Protein AF-A0A0U3SLQ9-F1 (afdb_monomer_lite)

Secondary structure (DSSP, 8-state):
-PPP-----THHHHHHHHTGGGSTT-TTPPPP---TTSS-----EEEE----S-GGGTT-TT-EEEE-

Foldseek 3Di:
DDDDDDDADDVRLQVVLVVLVVDPPSPPPDHDDQDPVNDDDDDFDWDADDDDPDPVCPPRHGPIDTDD

Radius of gyration: 14.24 Å; chains: 1; bounding box: 28×35×29 Å

InterPro domains:
  IPR029062 Class I glutamine amidotransferase-like [G3DSA:3.40.50.880] (3-68)
  IPR029062 Class I glutamine amidotransferase-like [SSF52317] (7-67)

Organism: NCBI:txid1136413

pLDDT: mean 95.02, std 8.57, range [43.31, 98.56]

Sequence (68 aa):
MGAAQELGVFNGCQMMAALSPIIPGAQAWPKFTRNKSEQFEARLSLVEVLDSPSLFFKGMAGSRIPIA

Structure (mmCIF, N/CA/C/O backbone):
data_AF-A0A0U3SLQ9-F1
#
_entry.id   AF-A0A0U3SLQ9-F1
#
loop_
_atom_site.group_PDB
_atom_site.id
_atom_site.type_symbol
_atom_site.label_atom_id
_atom_site.label_alt_id
_atom_site.label_comp_id
_atom_site.label_asym_id
_atom_site.label_entity_id
_atom_site.label_seq_id
_atom_site.pdbx_PDB_ins_code
_atom_site.Cartn_x
_atom_site.Cartn_y
_atom_site.Cartn_z
_atom_site.occupancy
_atom_site.B_iso_or_equiv
_atom_site.auth_seq_id
_atom_site.auth_comp_id
_atom_site.auth_asym_id
_atom_site.auth_atom_id
_atom_site.pdbx_PDB_model_num
ATOM 1 N N . MET A 1 1 ? 18.709 -17.302 -10.463 1.00 43.31 1 MET A N 1
ATOM 2 C CA . MET A 1 1 ? 18.922 -15.853 -10.253 1.00 43.31 1 MET A CA 1
ATOM 3 C C . MET A 1 1 ? 17.739 -15.339 -9.457 1.00 43.31 1 MET A C 1
ATOM 5 O O . MET A 1 1 ? 16.624 -15.464 -9.942 1.00 43.31 1 MET A O 1
ATOM 9 N N . GLY A 1 2 ? 17.946 -14.900 -8.214 1.00 60.44 2 GLY A N 1
ATOM 10 C CA . GLY A 1 2 ? 16.867 -14.314 -7.415 1.00 60.44 2 GLY A CA 1
ATOM 11 C C . GLY A 1 2 ? 16.473 -12.962 -8.003 1.00 60.44 2 GLY A C 1
ATOM 12 O O . GLY A 1 2 ? 17.354 -12.183 -8.357 1.00 60.44 2 GLY A O 1
ATOM 13 N N . ALA A 1 3 ? 15.174 -12.706 -8.152 1.00 72.12 3 ALA A N 1
ATOM 14 C CA . ALA A 1 3 ? 14.695 -11.352 -8.412 1.00 72.12 3 ALA A CA 1
ATOM 15 C C . ALA A 1 3 ? 15.077 -10.461 -7.218 1.00 72.12 3 ALA A C 1
ATOM 17 O O . ALA A 1 3 ? 15.134 -10.957 -6.093 1.00 72.12 3 ALA A O 1
ATOM 18 N N . ALA A 1 4 ? 15.356 -9.180 -7.446 1.00 81.88 4 ALA A N 1
ATOM 19 C CA . ALA A 1 4 ? 15.427 -8.219 -6.352 1.00 81.88 4 ALA A CA 1
ATOM 20 C C . ALA A 1 4 ? 14.007 -7.993 -5.791 1.00 81.88 4 ALA A C 1
ATOM 22 O O . ALA A 1 4 ? 13.024 -8.150 -6.520 1.00 81.88 4 ALA A O 1
ATOM 23 N N . GLN A 1 5 ? 13.896 -7.744 -4.484 1.00 87.88 5 GLN A N 1
ATOM 24 C CA . GLN A 1 5 ? 12.637 -7.382 -3.833 1.00 87.88 5 GLN A CA 1
ATOM 25 C C . GLN A 1 5 ? 12.770 -5.998 -3.207 1.00 87.88 5 GLN A C 1
ATOM 27 O O . GLN A 1 5 ? 13.719 -5.736 -2.468 1.00 87.88 5 GLN A O 1
ATOM 32 N N . GLU A 1 6 ? 11.774 -5.149 -3.429 1.00 93.25 6 GLU A N 1
ATOM 33 C CA . GLU A 1 6 ? 11.727 -3.789 -2.906 1.00 93.25 6 GLU A CA 1
ATOM 34 C C . GLU A 1 6 ? 10.404 -3.525 -2.178 1.00 93.25 6 GLU A C 1
ATOM 36 O O . GLU A 1 6 ? 9.341 -3.997 -2.584 1.00 93.25 6 GLU A O 1
ATOM 41 N N . LEU A 1 7 ? 10.461 -2.725 -1.110 1.00 95.38 7 LEU A N 1
ATOM 42 C CA . LEU A 1 7 ? 9.295 -2.275 -0.354 1.00 95.38 7 LEU A CA 1
ATOM 43 C C . LEU A 1 7 ? 9.375 -0.760 -0.142 1.00 95.38 7 LEU A C 1
ATOM 45 O O . LEU A 1 7 ? 10.313 -0.259 0.474 1.00 95.38 7 LEU A O 1
ATOM 49 N N . GLY A 1 8 ? 8.374 -0.031 -0.634 1.00 96.38 8 GLY A N 1
ATOM 50 C CA . GLY A 1 8 ? 8.223 1.403 -0.394 1.00 96.38 8 GLY A CA 1
ATOM 51 C C . GLY A 1 8 ? 7.152 1.672 0.660 1.00 96.38 8 GLY A C 1
ATOM 52 O O . GLY A 1 8 ? 6.003 1.286 0.471 1.00 96.38 8 GLY A O 1
ATOM 53 N N . VAL A 1 9 ? 7.505 2.375 1.739 1.00 97.44 9 VAL A N 1
ATOM 54 C CA . VAL A 1 9 ? 6.572 2.769 2.811 1.00 97.44 9 VAL A CA 1
ATOM 55 C C . VAL A 1 9 ? 6.503 4.292 2.896 1.00 97.44 9 VAL A C 1
A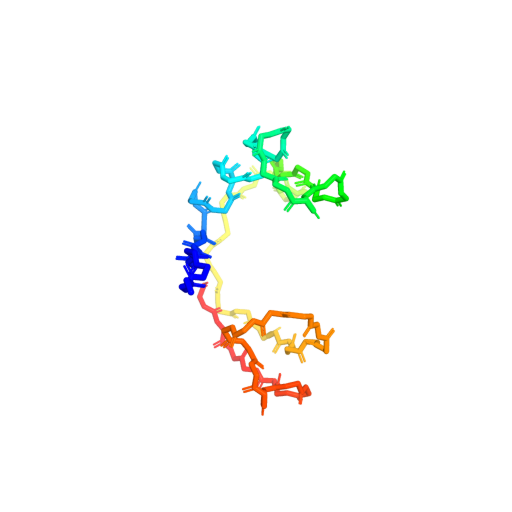TOM 57 O O . VAL A 1 9 ? 7.535 4.962 2.840 1.00 97.44 9 VAL A O 1
ATOM 60 N N . PHE A 1 10 ? 5.292 4.847 3.009 1.00 96.19 10 PHE A N 1
ATOM 61 C CA . PHE A 1 10 ? 5.038 6.291 3.097 1.00 96.19 10 PHE A CA 1
ATOM 62 C C . PHE A 1 10 ? 5.719 7.076 1.953 1.00 96.19 10 PHE A C 1
ATOM 64 O O . PHE A 1 10 ? 5.408 6.836 0.784 1.00 96.19 10 PHE A O 1
ATOM 71 N N . ASN A 1 11 ? 6.686 7.950 2.248 1.00 97.81 11 ASN A N 1
ATOM 72 C CA . ASN A 1 11 ? 7.465 8.680 1.240 1.00 97.81 11 ASN A CA 1
ATOM 73 C C . ASN A 1 11 ? 8.186 7.744 0.254 1.00 97.81 11 ASN A C 1
ATOM 75 O O . ASN A 1 11 ? 8.320 8.072 -0.924 1.00 97.81 11 ASN A O 1
ATOM 79 N N . GLY A 1 12 ? 8.602 6.552 0.696 1.00 97.75 12 GLY A N 1
ATOM 80 C CA . GLY A 1 12 ? 9.179 5.540 -0.189 1.00 97.75 12 GLY A CA 1
ATOM 81 C C . GLY A 1 12 ? 8.170 5.011 -1.212 1.00 97.75 12 GLY A C 1
ATOM 82 O O . GLY A 1 12 ? 8.523 4.806 -2.369 1.00 97.75 12 GLY A O 1
ATOM 83 N N . CYS A 1 13 ? 6.899 4.853 -0.827 1.00 97.56 13 CYS A N 1
ATOM 84 C CA . CYS A 1 13 ? 5.832 4.457 -1.752 1.00 97.56 13 CYS A CA 1
ATOM 85 C C . CYS A 1 13 ? 5.568 5.554 -2.797 1.00 97.56 13 CYS A C 1
ATOM 87 O O . CYS A 1 13 ? 5.454 5.267 -3.987 1.00 97.56 13 CYS A O 1
ATOM 89 N N . GLN A 1 14 ? 5.568 6.822 -2.371 1.00 98.12 14 GLN A N 1
ATOM 90 C CA . GLN A 1 14 ? 5.422 7.976 -3.268 1.00 98.12 14 GLN A CA 1
ATOM 91 C C . GLN A 1 14 ? 6.569 8.060 -4.285 1.00 98.12 14 GLN A C 1
ATOM 93 O O . GLN A 1 14 ? 6.325 8.237 -5.479 1.00 98.12 14 GLN A O 1
ATOM 98 N N . MET A 1 15 ? 7.812 7.887 -3.825 1.00 97.88 15 MET A N 1
ATOM 99 C CA . MET A 1 15 ? 8.995 7.852 -4.686 1.00 97.88 15 MET A CA 1
ATOM 100 C C . MET A 1 15 ? 8.900 6.716 -5.714 1.00 97.88 15 MET A C 1
ATOM 102 O O . MET A 1 15 ? 9.064 6.953 -6.907 1.00 97.88 15 MET A O 1
ATOM 106 N N . MET A 1 16 ? 8.588 5.495 -5.271 1.00 97.31 16 MET A N 1
ATOM 107 C CA . MET A 1 16 ? 8.457 4.333 -6.157 1.00 97.31 16 MET A CA 1
ATOM 108 C C . MET A 1 16 ? 7.339 4.522 -7.193 1.00 97.31 16 MET A C 1
ATOM 110 O O . MET A 1 16 ? 7.535 4.218 -8.366 1.00 97.31 16 MET A O 1
ATOM 114 N N . ALA A 1 17 ? 6.196 5.096 -6.801 1.00 97.19 17 ALA A N 1
ATOM 115 C CA . ALA A 1 17 ? 5.113 5.432 -7.727 1.00 97.19 17 ALA A CA 1
ATOM 116 C C . ALA A 1 17 ? 5.550 6.443 -8.804 1.00 97.19 17 ALA A C 1
ATOM 118 O O . ALA A 1 17 ? 5.186 6.299 -9.974 1.00 97.19 17 ALA A O 1
ATOM 119 N N . ALA A 1 18 ? 6.378 7.430 -8.441 1.00 97.19 18 ALA A N 1
ATOM 120 C CA . ALA A 1 18 ? 6.959 8.379 -9.393 1.00 97.19 18 ALA A CA 1
ATOM 121 C C . ALA A 1 18 ? 7.977 7.723 -10.347 1.00 97.19 18 ALA A C 1
ATOM 123 O O . ALA A 1 18 ? 8.110 8.157 -11.490 1.00 97.19 18 ALA A O 1
ATOM 124 N N . LEU A 1 19 ? 8.648 6.657 -9.900 1.00 96.69 19 LEU A N 1
ATOM 125 C CA . LEU A 1 19 ? 9.575 5.846 -10.695 1.00 96.69 19 LEU A CA 1
ATOM 126 C C . LEU A 1 19 ? 8.886 4.715 -11.483 1.00 96.69 19 LEU A C 1
ATOM 128 O O . LEU A 1 19 ? 9.567 3.978 -12.192 1.00 96.69 19 LEU A O 1
ATOM 13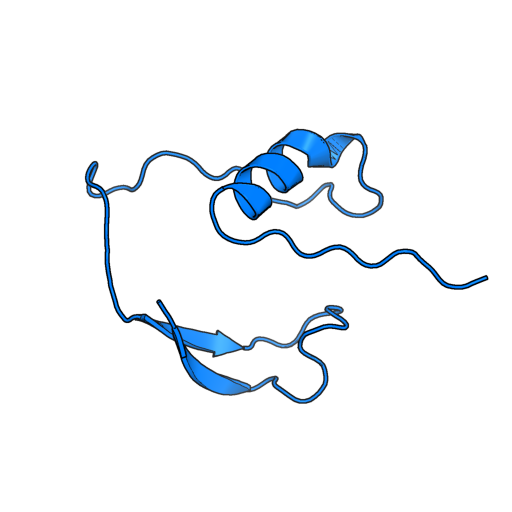2 N N . SER A 1 20 ? 7.554 4.590 -11.439 1.00 96.88 20 SER A N 1
ATOM 133 C CA . SER A 1 20 ? 6.814 3.555 -12.185 1.00 96.88 20 SER A CA 1
ATOM 134 C C . SER A 1 20 ? 7.183 3.411 -13.676 1.00 96.88 20 SER A C 1
ATOM 136 O O . SER A 1 20 ? 7.174 2.272 -14.144 1.00 96.88 20 SER A O 1
ATOM 138 N N . PRO A 1 21 ? 7.596 4.457 -14.435 1.00 97.06 21 PRO A N 1
ATOM 139 C CA . PRO A 1 21 ? 8.010 4.284 -15.832 1.00 97.06 21 PRO A CA 1
ATOM 140 C C . PRO A 1 21 ? 9.240 3.389 -16.038 1.00 97.06 21 PRO A C 1
ATOM 142 O O . PRO A 1 21 ? 9.423 2.867 -17.136 1.00 97.06 21 PRO A O 1
ATOM 145 N N . ILE A 1 22 ? 10.085 3.221 -15.014 1.00 96.06 22 ILE A N 1
ATOM 146 C CA . ILE A 1 22 ? 11.292 2.379 -15.073 1.00 96.06 22 ILE A CA 1
ATOM 147 C C . ILE A 1 22 ? 11.138 1.054 -14.314 1.00 96.06 22 ILE A C 1
ATOM 149 O O . ILE A 1 22 ? 12.049 0.230 -14.345 1.00 96.06 22 ILE A O 1
ATOM 153 N N . ILE A 1 23 ? 10.003 0.834 -13.641 1.00 95.44 23 ILE A N 1
ATOM 154 C CA . ILE A 1 23 ? 9.733 -0.379 -12.863 1.00 95.44 23 ILE A CA 1
ATOM 155 C C . ILE A 1 23 ? 8.879 -1.336 -13.714 1.00 95.44 23 ILE A C 1
ATOM 157 O O . ILE A 1 23 ? 7.742 -1.005 -14.066 1.00 95.44 23 ILE A O 1
ATOM 161 N N . PRO A 1 24 ? 9.375 -2.541 -14.047 1.00 94.19 24 PRO A N 1
ATOM 162 C CA . PRO A 1 24 ? 8.596 -3.522 -14.796 1.00 94.19 24 PRO A CA 1
ATOM 163 C C . PRO A 1 24 ? 7.291 -3.901 -14.078 1.00 94.19 24 PRO A C 1
ATOM 165 O O . PRO A 1 24 ? 7.295 -4.227 -12.896 1.00 94.19 24 PRO A O 1
ATOM 168 N N . GLY A 1 25 ? 6.168 -3.879 -14.801 1.00 94.75 25 GLY A N 1
ATOM 169 C CA . GLY A 1 25 ? 4.845 -4.249 -14.273 1.00 94.75 25 GLY A CA 1
ATOM 170 C C . GLY A 1 25 ? 4.121 -3.155 -13.474 1.00 94.75 25 GLY A C 1
ATOM 171 O O . GLY A 1 25 ? 3.013 -3.391 -12.995 1.00 94.75 25 GLY A O 1
ATOM 172 N N . ALA A 1 26 ? 4.701 -1.958 -13.339 1.00 96.44 26 ALA A N 1
ATOM 173 C CA . ALA A 1 26 ? 4.136 -0.860 -12.550 1.00 96.44 26 ALA A CA 1
ATOM 174 C C . ALA A 1 26 ? 3.223 0.099 -13.345 1.00 96.44 26 ALA A C 1
ATOM 176 O O . ALA A 1 26 ? 2.860 1.159 -12.839 1.00 96.44 26 ALA A O 1
ATOM 177 N N . GLN A 1 27 ? 2.819 -0.236 -14.578 1.00 95.62 27 GLN A N 1
ATOM 178 C CA . GLN A 1 27 ? 2.101 0.695 -15.469 1.00 95.62 27 GLN A CA 1
ATOM 179 C C . GLN A 1 27 ? 0.740 1.150 -14.919 1.00 95.62 27 GLN A C 1
ATOM 181 O O . GLN A 1 27 ? 0.266 2.229 -15.264 1.00 95.62 27 GLN A O 1
ATOM 186 N N . ALA A 1 28 ? 0.112 0.329 -14.074 1.00 96.38 28 ALA A N 1
ATOM 187 C CA . ALA A 1 28 ? -1.178 0.623 -13.456 1.00 96.38 28 ALA A CA 1
ATOM 188 C C . ALA A 1 28 ? -1.062 1.304 -12.079 1.00 96.38 28 ALA A C 1
ATOM 190 O O . ALA A 1 28 ? -2.081 1.531 -11.426 1.00 96.38 28 ALA A O 1
ATOM 191 N N . TRP A 1 29 ? 0.150 1.596 -11.594 1.00 97.44 29 TRP A N 1
ATOM 192 C CA . TRP A 1 29 ? 0.315 2.200 -10.274 1.00 97.44 29 TRP A CA 1
ATOM 193 C C . TRP A 1 29 ? -0.261 3.624 -10.237 1.00 97.44 29 TRP A C 1
ATOM 195 O O . TRP A 1 29 ? -0.007 4.423 -11.143 1.00 97.44 29 TRP A O 1
ATOM 205 N N . PRO A 1 30 ? -1.030 3.974 -9.191 1.00 97.06 30 PRO A N 1
ATOM 206 C CA . PRO A 1 30 ? -1.579 5.312 -9.049 1.00 97.06 30 PRO A CA 1
ATOM 207 C C . PRO A 1 30 ? -0.503 6.310 -8.610 1.00 97.06 30 PRO A C 1
ATOM 209 O O . PRO A 1 30 ? 0.537 5.948 -8.059 1.00 97.06 30 PRO A O 1
ATOM 212 N N . LYS A 1 31 ? -0.795 7.603 -8.782 1.00 95.81 31 LYS A N 1
ATOM 213 C CA . LYS A 1 31 ? -0.030 8.677 -8.139 1.00 95.81 31 LYS A CA 1
ATOM 214 C C . LYS A 1 31 ? -0.634 8.991 -6.776 1.00 95.81 31 LYS A C 1
ATOM 216 O O . LYS A 1 31 ? -1.849 9.113 -6.648 1.00 95.81 31 LYS A O 1
ATOM 221 N N . PHE A 1 32 ? 0.223 9.192 -5.785 1.00 97.25 32 PHE A N 1
ATOM 222 C CA . PHE A 1 32 ? -0.177 9.719 -4.486 1.00 97.25 32 PHE A CA 1
ATOM 223 C C . PHE A 1 32 ? -0.126 11.248 -4.528 1.00 97.25 32 PHE A C 1
ATOM 225 O O . PHE A 1 32 ? 0.898 11.831 -4.881 1.00 97.25 32 PHE A O 1
ATOM 232 N N . THR A 1 33 ? -1.238 11.897 -4.195 1.00 96.62 33 THR A N 1
ATOM 233 C CA . THR A 1 33 ? -1.386 13.360 -4.203 1.00 96.62 33 THR A CA 1
ATOM 234 C C . THR A 1 33 ? -1.875 13.849 -2.844 1.00 96.62 33 THR A C 1
ATOM 236 O O . THR A 1 33 ? -2.021 13.067 -1.907 1.00 96.62 33 THR A O 1
ATOM 239 N N . ARG A 1 34 ? -2.146 15.152 -2.720 1.00 97.75 34 ARG A N 1
ATOM 240 C CA . ARG A 1 34 ? -2.684 15.729 -1.487 1.00 97.75 34 ARG A CA 1
ATOM 241 C C . ARG A 1 34 ? -3.991 15.043 -1.070 1.00 97.75 34 ARG A C 1
ATOM 243 O O . ARG A 1 34 ? -4.851 14.773 -1.909 1.00 97.75 34 ARG A O 1
ATOM 250 N N . ASN A 1 35 ? -4.126 14.794 0.233 1.00 97.75 35 ASN A N 1
ATOM 251 C CA . ASN A 1 35 ? -5.340 14.252 0.838 1.00 97.75 35 ASN A CA 1
ATOM 252 C C . ASN A 1 35 ? -6.535 15.175 0.582 1.00 97.75 35 ASN A C 1
ATOM 254 O O . ASN A 1 35 ? -6.393 16.397 0.606 1.00 97.75 35 ASN A O 1
ATOM 258 N N . LYS A 1 36 ? -7.732 14.595 0.433 1.00 98.25 36 LYS A N 1
ATOM 259 C CA . LYS A 1 36 ? -8.985 15.357 0.270 1.00 98.25 36 LYS A CA 1
ATOM 260 C C . LYS A 1 36 ? -9.303 16.270 1.459 1.00 98.25 36 LYS A C 1
ATOM 262 O O . LYS A 1 36 ? -9.959 17.281 1.276 1.00 98.25 36 LYS A O 1
ATOM 267 N N . SER A 1 37 ? -8.852 15.912 2.661 1.00 98.06 37 SER A N 1
ATOM 268 C CA . SER A 1 37 ? -8.980 16.731 3.874 1.00 98.06 37 SER A CA 1
ATOM 269 C C . SER A 1 37 ? -8.044 17.942 3.894 1.00 98.06 37 SER A C 1
ATOM 271 O O . SER A 1 37 ? -8.151 18.778 4.785 1.00 98.06 37 SER A O 1
ATOM 273 N N . GLU A 1 38 ? -7.100 18.008 2.949 1.00 97.62 38 GLU A N 1
ATOM 274 C CA . GLU A 1 38 ? -6.061 19.031 2.817 1.00 97.62 38 GLU A CA 1
ATOM 275 C C . GLU A 1 38 ? -5.09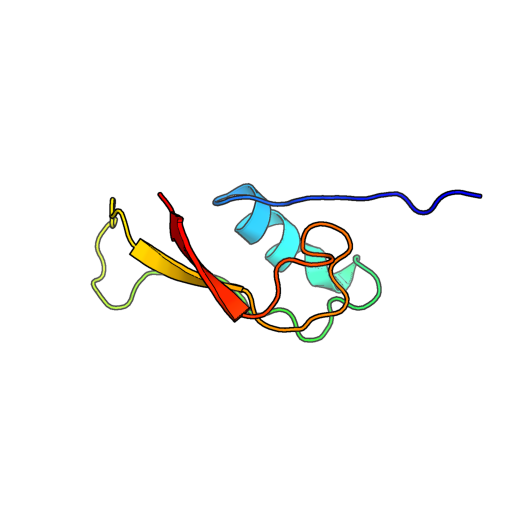6 19.151 4.005 1.00 97.62 38 GLU A C 1
ATOM 277 O O . GLU A 1 38 ? -4.247 20.048 4.016 1.00 97.62 38 GLU A O 1
ATOM 282 N N . GLN A 1 39 ? -5.162 18.210 4.947 1.00 98.00 39 GLN A N 1
ATOM 283 C CA . GLN A 1 39 ? -4.366 18.167 6.168 1.00 98.00 39 GLN A CA 1
ATOM 284 C C . GLN A 1 39 ? -3.484 16.916 6.218 1.00 98.00 39 GLN A C 1
ATOM 286 O O . GLN A 1 39 ? -3.704 15.925 5.513 1.00 98.00 39 GLN A O 1
ATOM 291 N N . PHE A 1 40 ? -2.470 16.974 7.078 1.00 97.56 40 PHE A N 1
ATOM 292 C CA . PHE A 1 40 ? -1.733 15.786 7.485 1.00 97.56 40 PHE A CA 1
ATOM 293 C C . PHE A 1 40 ? -2.613 14.924 8.397 1.00 97.56 40 PHE A C 1
ATOM 295 O O . PHE A 1 40 ? -3.285 15.444 9.286 1.00 97.56 40 PHE A O 1
ATOM 302 N N . GLU A 1 41 ? -2.606 13.609 8.186 1.00 98.06 41 GLU A N 1
ATOM 303 C CA . GLU A 1 41 ? -3.418 12.667 8.955 1.00 98.06 41 GLU A CA 1
ATOM 304 C C . GLU A 1 41 ? -2.510 11.652 9.655 1.00 98.06 41 GLU A C 1
ATOM 306 O O . GLU A 1 41 ? -1.944 10.779 9.007 1.00 98.06 41 GLU A O 1
ATOM 311 N N . ALA A 1 42 ? -2.390 11.760 10.980 1.00 98.06 42 ALA A N 1
ATOM 312 C CA . ALA A 1 42 ? -1.793 10.730 11.830 1.00 98.06 42 ALA A CA 1
ATOM 313 C C . ALA A 1 42 ? -2.923 9.905 12.450 1.00 98.06 42 ALA A C 1
ATOM 315 O O . ALA A 1 42 ? -3.647 10.398 13.319 1.00 98.06 42 ALA A O 1
ATOM 316 N N . ARG A 1 43 ? -3.129 8.676 11.972 1.00 97.56 43 ARG A N 1
ATOM 317 C CA . ARG A 1 43 ? -4.255 7.827 12.382 1.00 97.56 43 ARG A CA 1
ATOM 318 C C . ARG A 1 43 ? -3.796 6.396 12.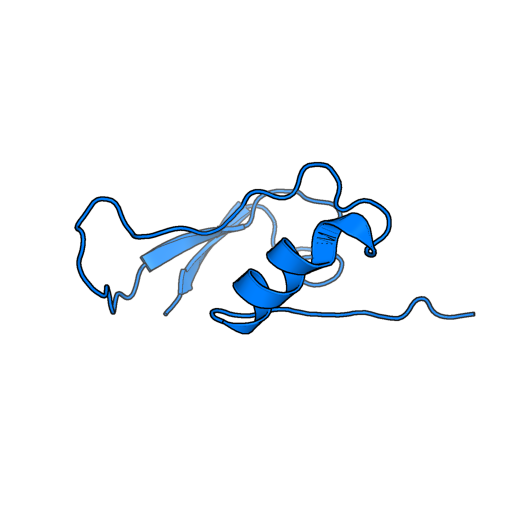587 1.00 97.56 43 ARG A C 1
ATOM 320 O O . ARG A 1 43 ? -2.964 5.909 11.842 1.00 97.56 43 ARG A O 1
ATOM 327 N N . LEU A 1 44 ? -4.437 5.703 13.522 1.00 98.44 44 LEU A N 1
ATOM 328 C CA . LEU A 1 44 ? -4.443 4.246 13.537 1.00 98.44 44 LEU A CA 1
ATOM 329 C C . LEU A 1 44 ? -5.648 3.778 12.717 1.00 98.44 44 LEU A C 1
ATOM 331 O O . LEU A 1 44 ? -6.790 3.911 13.162 1.00 98.44 4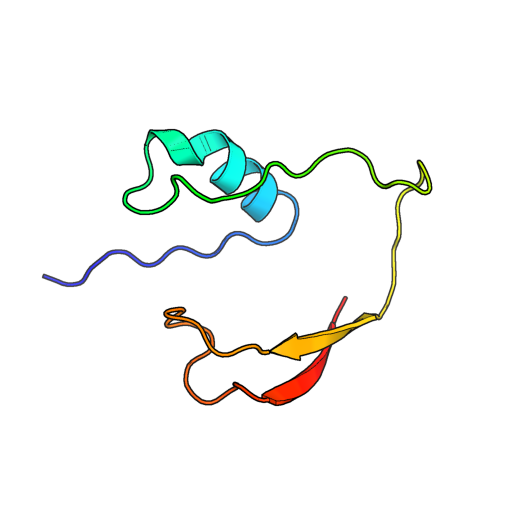4 LEU A O 1
ATOM 335 N N . SER A 1 45 ? -5.404 3.288 11.505 1.00 98.12 45 SER A N 1
ATOM 336 C CA . SER A 1 45 ? -6.461 2.920 10.556 1.00 98.12 45 SER A CA 1
ATOM 337 C C . SER A 1 45 ? -6.595 1.404 10.462 1.00 98.12 45 SER A C 1
ATOM 339 O O . SER A 1 45 ? -5.598 0.700 10.347 1.00 98.12 45 SER A O 1
ATOM 341 N N . LEU A 1 46 ? -7.823 0.884 10.489 1.00 98.56 46 LEU A N 1
ATOM 342 C CA . LEU A 1 46 ? -8.079 -0.535 10.241 1.00 98.56 46 LEU A CA 1
ATOM 343 C C . LEU A 1 46 ? -8.040 -0.802 8.733 1.00 98.56 46 LEU A C 1
ATOM 345 O O . LEU A 1 46 ? -8.806 -0.193 7.985 1.00 98.56 46 LEU A O 1
ATOM 349 N N . VAL A 1 47 ? -7.178 -1.719 8.299 1.00 98.44 47 VAL A N 1
ATOM 350 C CA . VAL A 1 47 ? -7.054 -2.120 6.890 1.00 98.44 47 VAL A CA 1
ATOM 351 C C . VAL A 1 47 ? -7.304 -3.614 6.719 1.00 98.44 47 VAL A C 1
ATOM 353 O O . VAL A 1 47 ? -7.139 -4.390 7.659 1.00 98.44 47 VAL A O 1
ATOM 356 N N . GLU A 1 48 ? -7.698 -4.010 5.510 1.00 98.56 48 GLU A N 1
ATOM 357 C CA . GLU A 1 48 ? -7.817 -5.407 5.094 1.00 98.56 48 GLU A CA 1
ATOM 358 C C . GLU A 1 48 ? -6.729 -5.730 4.068 1.00 98.56 48 GLU A C 1
ATOM 360 O O . GLU A 1 48 ? -6.509 -4.967 3.124 1.00 98.56 48 GLU A O 1
ATOM 365 N N . VAL A 1 49 ? -6.047 -6.860 4.245 1.00 98.38 49 VAL A N 1
ATOM 366 C CA . VAL A 1 49 ? -5.098 -7.358 3.244 1.00 98.38 49 VAL A CA 1
ATOM 367 C C . VAL A 1 49 ? -5.882 -8.075 2.149 1.00 98.38 49 VAL A C 1
ATOM 369 O O . VAL A 1 49 ? -6.462 -9.132 2.390 1.00 98.38 49 VAL A O 1
ATOM 372 N N . LEU A 1 50 ? -5.896 -7.507 0.945 1.00 98.06 50 LEU A N 1
ATOM 373 C CA . LEU A 1 50 ? -6.532 -8.118 -0.223 1.00 98.06 50 LEU A CA 1
ATOM 374 C C . LEU A 1 50 ? -5.614 -9.154 -0.882 1.00 98.06 50 LEU A C 1
ATOM 376 O O . LEU A 1 50 ? -4.388 -9.093 -0.754 1.00 98.06 50 LEU A O 1
ATOM 380 N N . ASP A 1 51 ? -6.214 -10.086 -1.622 1.00 97.94 51 ASP A N 1
ATOM 381 C CA . ASP A 1 51 ? -5.459 -11.027 -2.447 1.00 97.94 51 ASP A CA 1
ATOM 382 C C . ASP A 1 51 ? -4.707 -10.288 -3.567 1.00 97.94 51 ASP A C 1
ATOM 384 O O . ASP A 1 51 ? -5.250 -9.395 -4.224 1.00 97.94 51 ASP A O 1
ATOM 388 N N . SER A 1 52 ? -3.424 -10.606 -3.741 1.00 96.50 52 SER A N 1
ATOM 389 C CA . SER A 1 52 ? -2.533 -9.907 -4.674 1.00 96.50 52 SER A CA 1
ATOM 390 C C . SER A 1 52 ? -1.264 -10.724 -4.959 1.00 96.50 52 SER A C 1
ATOM 392 O O . SER A 1 52 ? -0.896 -11.587 -4.160 1.00 96.50 52 SER A O 1
ATOM 394 N N . PRO A 1 53 ? -0.514 -10.423 -6.037 1.00 95.44 53 PRO A N 1
ATOM 395 C CA . PRO A 1 53 ? 0.764 -11.083 -6.320 1.00 95.44 53 PRO A CA 1
ATOM 396 C C . PRO A 1 53 ? 1.918 -10.655 -5.386 1.00 95.44 53 PRO A C 1
ATOM 398 O O . PRO A 1 53 ? 3.068 -11.013 -5.639 1.00 95.44 53 PRO A O 1
ATOM 401 N N . SER A 1 54 ? 1.658 -9.878 -4.325 1.00 95.62 54 SER A N 1
ATOM 402 C CA . SER A 1 54 ? 2.695 -9.413 -3.396 1.00 95.62 54 SER A CA 1
ATOM 403 C C . SER A 1 54 ? 3.318 -10.570 -2.613 1.00 95.62 54 SER A C 1
ATOM 405 O O . SER A 1 54 ? 2.652 -11.248 -1.829 1.00 95.62 54 SER A O 1
ATOM 407 N N . LEU A 1 55 ? 4.635 -10.741 -2.748 1.00 94.81 55 LEU A N 1
ATOM 408 C CA . LEU A 1 55 ? 5.396 -11.731 -1.980 1.00 94.81 55 LEU A CA 1
ATOM 409 C C . LEU A 1 55 ? 5.408 -11.420 -0.476 1.00 94.81 55 LEU A C 1
ATOM 411 O O . LEU A 1 55 ? 5.448 -12.342 0.335 1.00 94.81 55 LEU A O 1
ATOM 415 N N . PHE A 1 56 ? 5.334 -10.138 -0.105 1.00 96.00 56 PHE A N 1
ATOM 416 C CA . PHE A 1 56 ? 5.365 -9.690 1.290 1.00 96.00 56 PHE A CA 1
ATOM 417 C C . PHE A 1 56 ? 4.075 -10.004 2.058 1.00 96.00 56 PHE A C 1
ATOM 419 O O . PHE A 1 56 ? 4.107 -10.074 3.281 1.00 96.00 56 PHE A O 1
ATOM 426 N N . PHE A 1 57 ? 2.954 -10.208 1.356 1.00 96.44 57 PHE A N 1
ATOM 427 C CA . PHE A 1 57 ? 1.638 -10.444 1.965 1.00 96.44 57 PHE A CA 1
ATOM 428 C C . PHE A 1 57 ? 1.133 -11.882 1.792 1.00 96.44 57 PHE A C 1
ATOM 430 O O . PHE A 1 57 ? -0.049 -12.170 2.002 1.00 96.44 57 PHE A O 1
ATOM 437 N N . LYS A 1 58 ? 2.018 -12.814 1.419 1.00 96.62 58 LYS A N 1
ATOM 438 C CA . LYS A 1 58 ? 1.656 -14.220 1.229 1.00 96.62 58 LYS A CA 1
ATOM 439 C C . LYS A 1 58 ? 1.053 -14.808 2.511 1.00 96.62 58 LYS A C 1
ATOM 441 O O . LYS A 1 58 ? 1.672 -14.777 3.568 1.00 96.62 58 LYS A O 1
ATOM 446 N N . GLY A 1 59 ? -0.143 -15.386 2.392 1.00 97.62 59 GLY A N 1
ATOM 447 C CA . GLY A 1 59 ? -0.862 -16.010 3.510 1.00 97.62 59 GLY A CA 1
ATOM 448 C C . GLY A 1 59 ? -1.609 -15.033 4.422 1.00 97.62 59 GLY A C 1
ATOM 449 O O . GLY A 1 59 ? -2.185 -15.472 5.411 1.00 97.62 59 GLY A O 1
ATOM 450 N N . MET A 1 60 ? -1.625 -13.735 4.102 1.00 98.44 60 MET A N 1
ATOM 451 C CA . MET A 1 60 ? -2.294 -12.717 4.920 1.00 98.44 60 MET A CA 1
ATOM 452 C C . MET A 1 60 ? -3.657 -12.274 4.371 1.00 98.44 60 MET A C 1
ATOM 454 O O . MET A 1 60 ? -4.358 -11.537 5.063 1.00 98.44 60 MET A O 1
ATOM 458 N N . ALA A 1 61 ? -4.047 -12.699 3.164 1.00 98.56 61 ALA A N 1
ATOM 459 C CA . ALA A 1 61 ? -5.307 -12.299 2.535 1.00 98.56 61 ALA A CA 1
ATOM 460 C C . ALA A 1 61 ? -6.520 -12.526 3.464 1.00 98.56 61 ALA A C 1
ATOM 462 O O . ALA A 1 61 ? -6.655 -13.584 4.079 1.00 98.56 61 ALA A O 1
ATOM 463 N N . GLY A 1 62 ? -7.381 -11.513 3.582 1.00 98.50 62 GLY A N 1
ATOM 464 C CA . GLY A 1 62 ? -8.545 -11.487 4.476 1.00 98.50 62 GLY A CA 1
ATOM 465 C C . GLY A 1 62 ? -8.251 -11.033 5.913 1.00 98.50 62 GLY A C 1
ATOM 466 O O . GLY A 1 62 ? -9.182 -10.826 6.692 1.00 98.50 62 GLY A O 1
ATOM 467 N N . SER A 1 63 ? -6.983 -10.837 6.286 1.00 98.50 63 SER A N 1
ATOM 468 C CA . SER A 1 63 ? -6.628 -10.314 7.613 1.00 98.50 63 SER A CA 1
ATOM 469 C C . SER A 1 63 ? -7.064 -8.858 7.757 1.00 98.50 63 SER A C 1
ATOM 471 O O . SER A 1 63 ? -6.824 -8.052 6.858 1.00 98.50 63 SER A O 1
ATOM 473 N N . ARG A 1 64 ? -7.636 -8.503 8.914 1.00 98.44 64 ARG A N 1
ATOM 474 C CA . ARG A 1 64 ? -8.008 -7.126 9.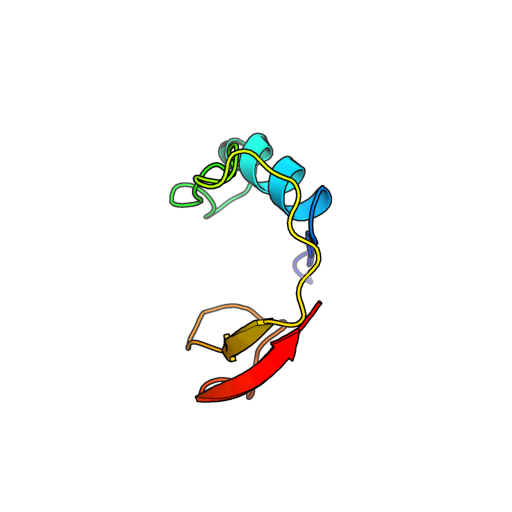273 1.00 98.44 64 ARG A CA 1
ATOM 475 C C . ARG A 1 64 ? -7.172 -6.646 10.445 1.00 98.44 64 ARG A C 1
ATOM 477 O O . ARG A 1 64 ? -7.267 -7.209 11.533 1.00 98.44 64 ARG A O 1
ATOM 484 N N . ILE A 1 65 ? -6.332 -5.643 10.210 1.00 98.12 65 ILE A N 1
ATOM 485 C CA . ILE A 1 65 ? -5.262 -5.255 11.136 1.00 98.12 65 ILE A CA 1
ATOM 486 C C . ILE A 1 65 ? -5.203 -3.723 11.227 1.00 98.12 65 ILE A C 1
ATOM 488 O O . ILE A 1 65 ? -5.297 -3.055 10.194 1.00 98.12 65 ILE A O 1
ATOM 492 N N . PRO A 1 66 ? -5.080 -3.135 12.430 1.00 98.00 66 PRO A N 1
ATOM 493 C CA . PRO A 1 66 ? -4.811 -1.709 12.568 1.00 98.00 66 PRO A CA 1
ATOM 494 C C . PRO A 1 66 ? -3.357 -1.385 12.177 1.00 98.00 66 PRO A C 1
ATOM 496 O O . PRO A 1 66 ? -2.432 -2.067 12.616 1.00 98.00 66 PRO A O 1
ATOM 499 N N . ILE A 1 67 ? -3.150 -0.336 11.379 1.00 97.06 67 ILE A N 1
ATOM 500 C CA . ILE A 1 67 ? -1.832 0.149 10.936 1.00 97.06 67 ILE A CA 1
ATOM 501 C C . ILE A 1 67 ? -1.705 1.667 11.135 1.00 97.06 67 ILE A C 1
ATOM 503 O O . ILE A 1 67 ? -2.712 2.379 11.134 1.00 97.06 67 ILE A O 1
ATOM 507 N N . ALA A 1 68 ? -0.472 2.127 11.360 1.00 93.06 68 ALA A N 1
ATOM 508 C CA . ALA A 1 68 ? -0.108 3.532 11.551 1.00 93.06 68 ALA A CA 1
ATOM 509 C C . ALA A 1 68 ? 0.105 4.283 10.227 1.00 93.06 68 ALA A C 1
ATOM 511 O O . ALA A 1 68 ? 0.486 3.626 9.230 1.00 93.06 68 ALA A O 1
#